Protein AF-A0A9D2JIH2-F1 (afdb_monomer)

Solvent-accessible surface area (backbone atoms only — not comparable to full-atom values): 3562 Å² total; per-residue (Å²): 136,71,78,45,75,47,76,27,53,34,67,67,55,34,48,57,56,53,72,73,42,84,38,71,46,86,56,95,80,35,29,43,43,49,43,95,93,51,64,63,74,23,32,39,29,53,44,77,60,76,90,72,77,92,74,84,134

Foldseek 3Di:
DDAAEAEAADPVVLVVVQVVADDWDDDVQKIFGDHPVDDPNYIYGYHPHDPDDDDDD

Structure (mmCIF, N/CA/C/O backbone):
data_AF-A0A9D2JIH2-F1
#
_entry.id   AF-A0A9D2JIH2-F1
#
loop_
_atom_site.group_PDB
_atom_site.id
_atom_site.type_symbol
_atom_site.label_atom_id
_atom_site.label_alt_id
_atom_site.label_comp_id
_atom_site.label_asym_id
_atom_site.label_entity_id
_atom_site.label_seq_id
_atom_site.pdbx_PDB_ins_code
_atom_site.Cartn_x
_atom_site.Cartn_y
_atom_site.Cartn_z
_atom_site.occupancy
_atom_site.B_iso_or_equiv
_atom_site.auth_seq_id
_atom_site.auth_comp_id
_atom_site.auth_asym_id
_atom_site.auth_atom_id
_atom_site.pdbx_PDB_model_num
ATOM 1 N N . MET A 1 1 ? 3.588 -11.025 15.439 1.00 62.91 1 MET A N 1
ATOM 2 C CA . MET A 1 1 ? 2.651 -10.104 14.757 1.00 62.91 1 MET A CA 1
ATOM 3 C C . MET A 1 1 ? 2.856 -10.247 13.262 1.00 62.91 1 MET A C 1
ATOM 5 O O . MET A 1 1 ? 4.000 -10.179 12.832 1.00 62.91 1 MET A O 1
ATOM 9 N N . SER A 1 2 ? 1.790 -10.507 12.501 1.00 80.19 2 SER A N 1
ATOM 10 C CA . SER A 1 2 ? 1.852 -10.517 11.033 1.00 80.19 2 SER A CA 1
ATOM 11 C C . SER A 1 2 ? 1.716 -9.084 10.513 1.00 80.19 2 SER A C 1
ATOM 13 O O . SER A 1 2 ? 0.975 -8.300 11.100 1.00 80.19 2 SER A O 1
ATOM 15 N N . ASN A 1 3 ? 2.441 -8.730 9.454 1.00 90.75 3 ASN A N 1
ATOM 16 C CA . ASN A 1 3 ? 2.310 -7.446 8.766 1.00 90.75 3 ASN A CA 1
ATOM 17 C C . ASN A 1 3 ? 1.881 -7.741 7.330 1.00 90.75 3 ASN A C 1
ATOM 19 O O . ASN A 1 3 ? 2.670 -8.270 6.548 1.00 90.75 3 ASN A O 1
ATOM 23 N N . THR A 1 4 ? 0.635 -7.414 7.000 1.00 96.88 4 THR A N 1
ATOM 24 C CA . THR A 1 4 ? 0.059 -7.682 5.679 1.00 96.88 4 THR A CA 1
ATOM 25 C C . THR A 1 4 ? 0.097 -6.419 4.826 1.00 96.88 4 THR A C 1
ATOM 27 O O . THR A 1 4 ? -0.289 -5.339 5.275 1.00 96.88 4 THR A O 1
ATOM 30 N N . VAL A 1 5 ? 0.542 -6.550 3.576 1.00 97.69 5 VAL A N 1
ATOM 31 C CA . VAL A 1 5 ? 0.517 -5.466 2.588 1.00 97.69 5 VAL A CA 1
ATOM 32 C C . VAL A 1 5 ? -0.312 -5.903 1.391 1.00 97.69 5 VAL A C 1
ATOM 34 O O . VAL A 1 5 ? -0.034 -6.928 0.775 1.00 97.69 5 VAL A O 1
ATOM 37 N N . ILE A 1 6 ? -1.314 -5.100 1.053 1.00 97.94 6 ILE A N 1
ATOM 38 C CA . ILE A 1 6 ? -2.103 -5.219 -0.168 1.00 97.94 6 ILE A CA 1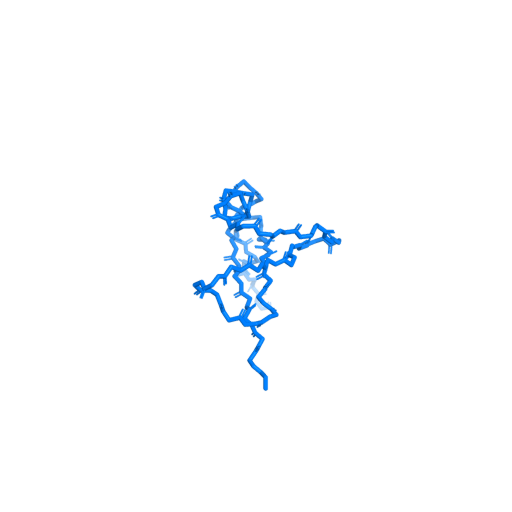
ATOM 39 C C . ILE A 1 6 ? -1.515 -4.228 -1.177 1.00 97.94 6 ILE A C 1
ATOM 41 O O . ILE A 1 6 ? -1.527 -3.015 -0.951 1.00 97.94 6 ILE A O 1
ATOM 45 N N . LEU A 1 7 ? -0.983 -4.742 -2.285 1.00 98.12 7 LEU A N 1
ATOM 46 C CA . LEU A 1 7 ? -0.432 -3.942 -3.378 1.00 98.12 7 LEU A CA 1
ATOM 47 C C . LEU A 1 7 ? -1.423 -3.915 -4.545 1.00 98.12 7 LEU A C 1
ATOM 49 O O . LEU A 1 7 ? -1.672 -4.941 -5.172 1.00 98.12 7 LEU A O 1
ATOM 53 N N . ALA A 1 8 ? -1.982 -2.742 -4.838 1.00 98.50 8 ALA A N 1
ATOM 54 C CA . ALA A 1 8 ? -2.814 -2.533 -6.019 1.00 98.50 8 ALA A CA 1
ATOM 55 C C . ALA A 1 8 ? -1.968 -2.122 -7.239 1.00 98.50 8 ALA A C 1
ATOM 57 O O . ALA A 1 8 ? -0.906 -1.520 -7.096 1.00 98.50 8 ALA A O 1
ATOM 58 N N . GLU A 1 9 ? -2.454 -2.371 -8.454 1.00 98.19 9 GLU A N 1
ATOM 59 C CA . GLU A 1 9 ? -1.744 -1.968 -9.679 1.00 98.19 9 GLU A CA 1
ATOM 60 C C . GLU A 1 9 ? -1.855 -0.460 -9.937 1.00 98.19 9 GLU A C 1
ATOM 62 O O . GLU A 1 9 ? -0.961 0.147 -10.527 1.00 98.19 9 GLU A O 1
ATOM 67 N N . LYS A 1 10 ? -2.980 0.144 -9.526 1.00 97.88 10 LYS A N 1
ATOM 68 C CA . LYS A 1 10 ? -3.316 1.542 -9.821 1.00 97.88 10 LYS A CA 1
ATOM 69 C C . LYS A 1 10 ? -3.812 2.292 -8.582 1.00 97.88 10 LYS A C 1
ATOM 71 O O . LYS A 1 10 ? -4.504 1.704 -7.745 1.00 97.88 10 LYS A O 1
ATOM 76 N N . PRO A 1 11 ? -3.607 3.623 -8.512 1.00 97.62 11 PRO A N 1
ATOM 77 C CA . PRO A 1 11 ? -4.126 4.442 -7.417 1.00 97.62 11 PRO A CA 1
ATOM 78 C C . PRO A 1 11 ? -5.653 4.396 -7.253 1.00 97.62 11 PRO A C 1
ATOM 80 O O . PRO A 1 11 ? 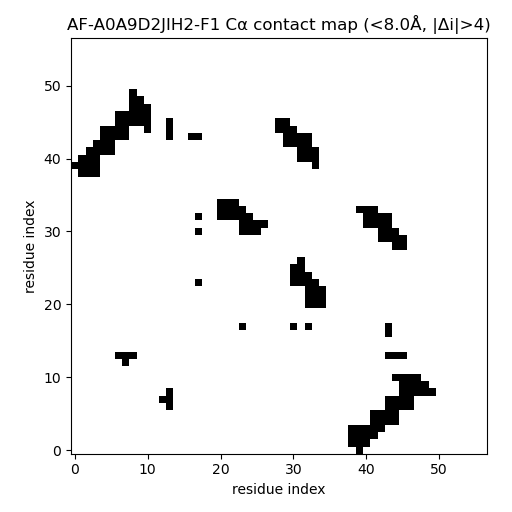-6.157 4.629 -6.156 1.00 97.62 11 PRO A O 1
ATOM 83 N N . SER A 1 12 ? -6.412 4.168 -8.330 1.00 97.81 12 SER A N 1
ATOM 84 C CA . SER A 1 12 ? -7.877 4.059 -8.274 1.00 97.81 12 SER A CA 1
ATOM 85 C C . SER A 1 12 ? -8.335 2.755 -7.619 1.00 97.81 12 SER A C 1
ATOM 87 O O . SER A 1 12 ? -9.259 2.775 -6.815 1.00 97.81 12 SER A O 1
ATOM 89 N N . GLN A 1 13 ? -7.647 1.644 -7.893 1.00 98.31 13 GLN A N 1
ATOM 90 C CA . GLN A 1 13 ? -7.922 0.350 -7.266 1.00 98.31 13 GLN A CA 1
ATOM 91 C C . GLN A 1 13 ? -7.644 0.398 -5.759 1.00 98.31 13 GLN A C 1
ATOM 93 O O . GLN A 1 13 ? -8.492 -0.003 -4.971 1.00 98.31 13 GLN A O 1
ATOM 98 N N . ALA A 1 14 ? -6.505 0.969 -5.344 1.00 98.38 14 ALA A N 1
ATOM 99 C CA . ALA A 1 14 ? -6.205 1.138 -3.921 1.00 98.38 14 ALA A CA 1
ATOM 100 C C . ALA A 1 14 ? -7.273 1.966 -3.192 1.00 98.38 14 ALA A C 1
ATOM 102 O O . ALA A 1 14 ? -7.648 1.612 -2.079 1.00 98.38 14 ALA A O 1
ATOM 103 N N . ARG A 1 15 ? -7.796 3.034 -3.815 1.00 97.81 15 ARG A N 1
ATOM 104 C CA . ARG A 1 15 ? -8.909 3.812 -3.243 1.00 97.81 15 ARG A CA 1
ATOM 105 C C . ARG A 1 15 ? -10.171 2.969 -3.073 1.00 97.81 15 ARG A C 1
ATOM 107 O O . ARG A 1 15 ? -10.726 2.973 -1.984 1.00 97.81 15 ARG A O 1
ATOM 114 N N . ALA A 1 16 ? -10.557 2.201 -4.093 1.00 98.50 16 ALA A N 1
ATOM 115 C CA . ALA A 1 16 ? -11.723 1.320 -4.011 1.00 98.50 16 ALA A CA 1
ATOM 116 C C . ALA A 1 16 ? -11.595 0.287 -2.875 1.00 98.50 16 ALA A C 1
ATOM 118 O O . ALA A 1 16 ? -12.568 0.008 -2.183 1.00 98.50 16 ALA A O 1
ATOM 119 N N . TYR A 1 17 ? -10.391 -0.244 -2.634 1.00 98.06 17 TYR A N 1
ATOM 120 C CA . TYR A 1 17 ? -10.148 -1.143 -1.502 1.00 98.06 17 TYR A CA 1
ATOM 121 C C . TYR A 1 17 ? -10.259 -0.414 -0.161 1.00 98.06 17 TYR A C 1
ATOM 123 O O . TYR A 1 17 ? -10.905 -0.909 0.753 1.00 98.06 17 TYR A O 1
ATOM 131 N N . VAL A 1 18 ? -9.656 0.772 -0.039 1.00 98.06 18 VAL A N 1
ATOM 132 C CA . VAL A 1 18 ? -9.714 1.593 1.182 1.00 98.06 18 VAL A CA 1
ATOM 133 C C . VAL A 1 18 ? -11.155 1.955 1.551 1.00 98.06 18 VAL A C 1
ATOM 135 O O . VAL A 1 18 ? -11.499 1.916 2.728 1.00 98.06 18 VAL A O 1
ATOM 138 N N . GLU A 1 19 ? -11.987 2.281 0.562 1.00 98.00 19 GLU A N 1
ATOM 139 C CA . GLU A 1 19 ? -13.404 2.629 0.740 1.00 98.00 19 GLU A CA 1
ATOM 140 C C . GLU A 1 19 ? -14.275 1.433 1.154 1.00 98.00 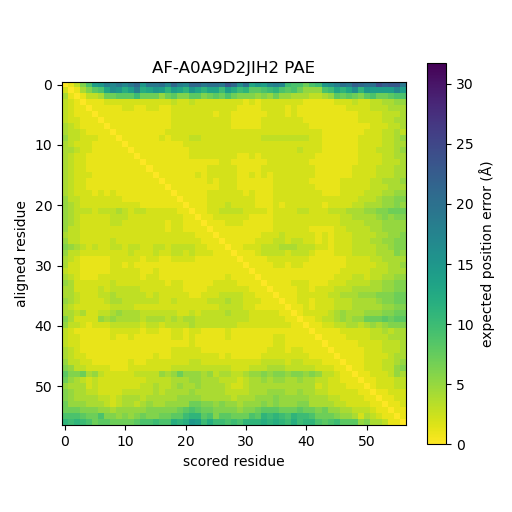19 GLU A C 1
ATOM 142 O O . GLU A 1 19 ? -15.344 1.628 1.728 1.00 98.00 19 GLU A O 1
ATOM 147 N N . ALA A 1 20 ? -13.818 0.202 0.906 1.00 97.62 20 ALA A N 1
ATOM 148 C CA . ALA A 1 20 ? -14.529 -1.012 1.298 1.00 97.62 20 ALA A CA 1
ATOM 149 C C . ALA A 1 20 ? -14.335 -1.390 2.780 1.00 97.62 20 ALA A C 1
ATOM 151 O O . ALA A 1 20 ? -15.084 -2.223 3.288 1.00 97.62 20 ALA A O 1
ATOM 152 N N . PHE A 1 21 ? -13.350 -0.805 3.473 1.00 97.31 21 PHE A N 1
ATOM 153 C CA . PHE A 1 21 ? -13.017 -1.147 4.859 1.00 97.31 21 PHE A CA 1
ATOM 154 C C . PHE A 1 21 ? -13.521 -0.112 5.863 1.00 97.31 21 PHE A C 1
ATOM 156 O O . PHE A 1 21 ? -13.573 1.087 5.588 1.00 97.31 21 PHE A O 1
ATOM 163 N N . GLN A 1 22 ? -13.838 -0.577 7.074 1.00 97.19 22 GLN A N 1
ATOM 164 C CA . GLN A 1 22 ? -14.442 0.257 8.120 1.00 97.19 22 GLN A CA 1
ATOM 165 C C . GLN A 1 22 ? -13.590 1.457 8.547 1.00 97.19 22 GLN A C 1
ATOM 167 O O . GLN A 1 22 ? -14.126 2.537 8.807 1.00 97.19 22 GLN A O 1
ATOM 172 N N . LYS A 1 23 ? -12.274 1.273 8.693 1.00 97.62 23 LYS A N 1
ATOM 173 C CA . LYS A 1 23 ? -11.362 2.323 9.160 1.00 97.62 23 LYS A CA 1
ATOM 174 C C . LYS A 1 23 ? -10.152 2.406 8.257 1.00 97.62 23 LYS A C 1
ATOM 176 O O . LYS A 1 23 ? -9.503 1.398 7.980 1.00 97.62 23 LYS A O 1
ATOM 181 N N . SER A 1 24 ? -9.796 3.628 7.880 1.00 97.38 24 SER A N 1
ATOM 182 C CA . SER A 1 24 ? -8.564 3.895 7.157 1.00 97.38 24 SER A CA 1
ATOM 183 C C . SER A 1 24 ? -7.904 5.196 7.595 1.00 97.38 24 SER A C 1
ATOM 185 O O . SER A 1 24 ? -8.565 6.167 7.961 1.00 97.38 24 SER A O 1
ATOM 187 N N . THR A 1 25 ? -6.574 5.213 7.567 1.00 98.19 25 THR A N 1
ATOM 188 C CA . THR A 1 25 ? -5.761 6.413 7.769 1.00 98.19 25 THR A CA 1
ATOM 189 C C . THR A 1 25 ? -4.819 6.565 6.589 1.00 98.19 25 THR A C 1
ATOM 191 O O . THR A 1 25 ? -3.989 5.697 6.317 1.00 98.19 25 THR A O 1
ATOM 194 N N . LYS A 1 26 ? -4.927 7.689 5.878 1.00 97.44 26 LYS A N 1
ATOM 195 C CA . LYS A 1 26 ? -4.021 8.011 4.775 1.00 97.44 26 LYS A CA 1
ATOM 196 C C . LYS A 1 26 ? -2.644 8.404 5.314 1.00 97.44 26 LYS A C 1
ATOM 198 O O . LYS A 1 26 ? -2.538 9.231 6.220 1.00 97.44 26 LYS A O 1
ATOM 203 N N . LYS A 1 27 ? -1.594 7.855 4.710 1.00 97.75 27 LYS A N 1
ATOM 204 C CA . LYS A 1 27 ? -0.187 8.197 4.947 1.00 97.75 27 LYS A CA 1
ATOM 205 C C . LYS A 1 27 ? 0.467 8.625 3.630 1.00 97.75 27 LYS A C 1
ATOM 207 O O . LYS A 1 27 ? -0.170 8.665 2.575 1.00 97.75 27 LYS A O 1
ATOM 212 N N . GLN A 1 28 ? 1.750 8.970 3.678 1.00 97.12 28 GLN A N 1
ATOM 213 C CA . GLN A 1 28 ? 2.514 9.271 2.471 1.00 97.12 28 GLN A CA 1
ATOM 214 C C . GLN A 1 28 ? 2.788 7.973 1.694 1.00 97.12 28 GLN A C 1
ATOM 216 O O . GLN A 1 28 ? 3.593 7.151 2.116 1.00 97.12 28 GLN A O 1
ATOM 221 N N . GLY A 1 29 ? 2.089 7.784 0.570 1.00 95.50 29 GLY A N 1
ATOM 222 C CA . GLY A 1 29 ? 2.287 6.649 -0.346 1.00 95.50 29 GLY A CA 1
ATOM 223 C C . GLY A 1 29 ? 1.496 5.373 -0.022 1.00 95.50 29 GLY A C 1
ATOM 224 O O . GLY A 1 29 ? 1.550 4.416 -0.790 1.00 95.50 29 GLY A O 1
ATOM 225 N N . TYR A 1 30 ? 0.739 5.332 1.075 1.00 97.94 30 TYR A N 1
ATOM 226 C CA . TYR A 1 30 ? -0.074 4.171 1.452 1.00 97.94 30 TYR A CA 1
ATOM 227 C C . TYR A 1 30 ? -1.218 4.558 2.402 1.00 97.94 30 TYR A C 1
ATOM 229 O O . TYR A 1 30 ? -1.350 5.714 2.813 1.00 97.94 30 TYR A O 1
ATOM 237 N N . PHE A 1 31 ? -2.037 3.574 2.756 1.00 98.38 31 PHE A N 1
ATOM 238 C CA . PHE A 1 31 ? -3.118 3.666 3.728 1.00 98.38 31 PHE A CA 1
ATOM 239 C C . PHE A 1 31 ? -2.944 2.577 4.781 1.00 98.38 31 PHE A C 1
ATOM 241 O O . PHE A 1 31 ? -2.646 1.432 4.448 1.00 98.38 31 PHE A O 1
ATOM 248 N N . GLU A 1 32 ? -3.145 2.923 6.043 1.00 98.00 32 GLU A N 1
ATOM 249 C CA . GLU A 1 32 ? -3.356 1.943 7.108 1.00 98.00 32 GLU A CA 1
ATOM 250 C C . GLU A 1 32 ? -4.847 1.636 7.151 1.00 98.00 32 GLU A C 1
ATOM 252 O O . GLU A 1 32 ? -5.650 2.571 7.160 1.00 98.00 32 GLU A O 1
ATOM 257 N N . VAL A 1 33 ? -5.221 0.359 7.147 1.00 97.75 33 VAL A N 1
ATOM 258 C CA . VAL A 1 33 ? -6.625 -0.070 7.162 1.00 97.75 33 VAL A CA 1
ATOM 259 C C . VAL A 1 33 ? -6.882 -1.040 8.305 1.00 97.75 33 VAL A C 1
ATOM 261 O O . VAL A 1 33 ? -6.003 -1.803 8.705 1.00 97.75 33 VAL A O 1
ATOM 264 N N . SER A 1 34 ? -8.095 -0.996 8.842 1.00 96.81 34 SER A N 1
ATOM 265 C CA . SER A 1 34 ? -8.541 -1.886 9.908 1.00 96.81 34 SER A CA 1
ATOM 266 C C . SER A 1 34 ? -9.985 -2.298 9.656 1.00 96.81 34 SER A C 1
ATOM 268 O O . SER A 1 34 ? -10.855 -1.452 9.438 1.00 96.81 34 SER A O 1
ATOM 270 N N . ASP A 1 35 ? -10.204 -3.609 9.668 1.00 97.00 35 ASP A N 1
ATOM 271 C CA . ASP A 1 35 ? -11.491 -4.263 9.462 1.00 97.00 35 ASP A CA 1
ATOM 272 C C . ASP A 1 35 ? -11.435 -5.674 10.085 1.00 97.00 35 ASP A C 1
ATOM 274 O O . ASP A 1 35 ? -10.360 -6.279 10.045 1.00 97.00 35 ASP A O 1
ATOM 278 N N . PRO A 1 36 ? -12.532 -6.224 10.644 1.00 96.44 36 PRO A N 1
ATOM 279 C CA . PRO A 1 36 ? -12.552 -7.580 11.205 1.00 96.44 36 PRO A CA 1
ATOM 280 C C . PRO A 1 36 ? -12.088 -8.694 10.257 1.00 96.44 36 PRO A C 1
ATOM 282 O O . PRO A 1 36 ? -11.659 -9.745 10.730 1.00 96.44 36 PRO A O 1
ATOM 285 N N . VAL A 1 37 ? -12.176 -8.492 8.936 1.00 95.62 37 VAL A N 1
ATOM 286 C CA . VAL A 1 37 ? -11.715 -9.486 7.947 1.00 95.62 37 VAL A CA 1
ATOM 287 C C . VAL A 1 37 ? -10.210 -9.420 7.669 1.00 95.62 37 VAL A C 1
ATOM 289 O O . VAL A 1 37 ? -9.675 -10.287 6.976 1.00 95.62 37 VAL A O 1
ATOM 292 N N . LEU A 1 38 ? -9.518 -8.394 8.170 1.00 94.75 38 LEU A N 1
ATOM 293 C CA . LEU A 1 38 ? -8.101 -8.158 7.918 1.00 94.75 38 LEU A CA 1
ATOM 294 C C . LEU A 1 38 ? -7.240 -8.582 9.107 1.00 94.75 38 LEU A C 1
ATOM 296 O O . LEU A 1 38 ? -7.654 -8.548 10.261 1.00 94.75 38 LEU A O 1
ATOM 300 N N . SER A 1 39 ? -5.987 -8.931 8.818 1.00 94.12 39 SER A N 1
ATOM 301 C CA . SER A 1 39 ? -4.978 -9.058 9.869 1.00 94.12 39 SER A CA 1
ATOM 302 C C . SER A 1 39 ? -4.672 -7.693 10.485 1.00 94.12 39 SER A C 1
ATOM 304 O O . SER A 1 39 ? -4.725 -6.663 9.802 1.00 94.12 39 SER A O 1
ATOM 306 N N . ASP A 1 40 ? -4.252 -7.693 11.748 1.00 93.00 40 ASP A N 1
ATOM 307 C CA . ASP A 1 40 ? -3.718 -6.492 12.385 1.00 93.00 40 ASP A CA 1
ATOM 308 C C . ASP A 1 40 ? -2.577 -5.879 11.554 1.00 93.00 40 ASP A C 1
ATOM 310 O O . ASP A 1 40 ? -1.792 -6.584 10.916 1.00 93.00 40 ASP A O 1
ATOM 314 N N . ASN A 1 41 ? -2.461 -4.549 11.590 1.00 93.50 41 ASN A N 1
ATOM 315 C CA . ASN A 1 41 ? -1.427 -3.770 10.892 1.00 93.50 41 ASN A CA 1
ATOM 316 C C . ASN A 1 41 ? -1.442 -3.852 9.351 1.00 93.50 41 ASN A C 1
ATOM 318 O O . ASN A 1 41 ? -0.412 -3.577 8.721 1.00 93.50 41 ASN A O 1
ATOM 322 N N . THR A 1 42 ? -2.587 -4.175 8.738 1.00 97.62 42 THR A N 1
ATOM 323 C CA . THR A 1 42 ? -2.725 -4.230 7.274 1.00 97.62 42 THR A CA 1
ATOM 324 C C . THR A 1 42 ? -2.539 -2.854 6.619 1.00 97.62 42 THR A C 1
ATOM 326 O O . THR A 1 42 ? -3.088 -1.842 7.064 1.00 97.62 42 THR A O 1
ATOM 329 N N . LYS A 1 43 ? -1.761 -2.817 5.531 1.00 98.31 43 LYS A N 1
ATOM 330 C CA . LYS A 1 43 ? -1.489 -1.611 4.733 1.00 98.31 43 LYS A CA 1
ATOM 331 C C . LYS A 1 43 ? -1.914 -1.811 3.285 1.00 98.31 43 LYS A C 1
ATOM 333 O O . LYS A 1 43 ? -1.734 -2.894 2.739 1.00 98.31 43 LYS A O 1
ATOM 338 N N . ILE A 1 44 ? -2.408 -0.753 2.650 1.00 98.44 44 ILE A N 1
ATOM 339 C CA . ILE A 1 44 ? -2.725 -0.724 1.217 1.00 98.44 44 ILE A CA 1
ATOM 340 C C . ILE A 1 44 ? -1.832 0.303 0.530 1.00 98.44 44 ILE A C 1
ATOM 342 O O . ILE A 1 44 ? -1.798 1.465 0.932 1.00 98.44 44 ILE A O 1
ATOM 346 N N . THR A 1 45 ? -1.135 -0.098 -0.526 1.00 98.44 45 THR A N 1
ATOM 347 C CA . THR A 1 45 ? -0.364 0.802 -1.399 1.00 98.44 45 THR A CA 1
ATOM 348 C C . THR A 1 45 ? -0.617 0.452 -2.868 1.00 98.44 45 THR A C 1
ATOM 350 O O . THR A 1 45 ? -1.437 -0.418 -3.169 1.00 98.44 45 THR A O 1
ATOM 353 N N . PHE A 1 46 ? 0.016 1.162 -3.799 1.00 98.44 46 PHE A N 1
ATOM 354 C CA . PHE A 1 46 ? -0.209 0.975 -5.226 1.00 98.44 46 PHE A CA 1
ATOM 355 C C . PHE A 1 46 ? 1.034 1.244 -6.070 1.00 98.44 46 PHE A C 1
ATOM 357 O O . PHE A 1 46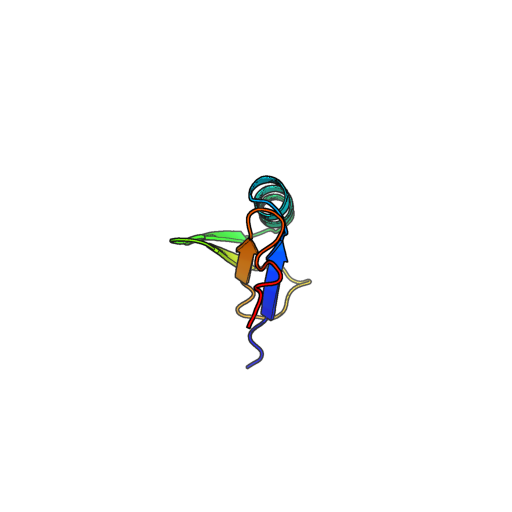 ? 1.857 2.097 -5.742 1.00 98.44 46 PHE A O 1
ATOM 364 N N . GLY A 1 47 ? 1.115 0.531 -7.190 1.00 97.19 47 GLY A N 1
ATOM 365 C CA . GLY A 1 47 ? 1.982 0.864 -8.311 1.00 97.19 47 GLY A CA 1
ATOM 366 C C . GLY A 1 47 ? 1.319 1.817 -9.307 1.00 97.19 47 GLY A C 1
ATOM 367 O O . GLY A 1 47 ? 0.221 2.340 -9.089 1.00 97.19 47 GLY A O 1
ATOM 368 N N . PHE A 1 48 ? 2.007 2.016 -10.428 1.00 96.06 48 PHE A N 1
ATOM 369 C CA . PHE A 1 48 ? 1.492 2.700 -11.610 1.00 96.06 48 PHE A CA 1
ATOM 370 C C . PHE A 1 48 ? 1.706 1.801 -12.833 1.00 96.06 48 PHE A C 1
ATOM 372 O O . PHE A 1 48 ? 2.583 2.055 -13.653 1.0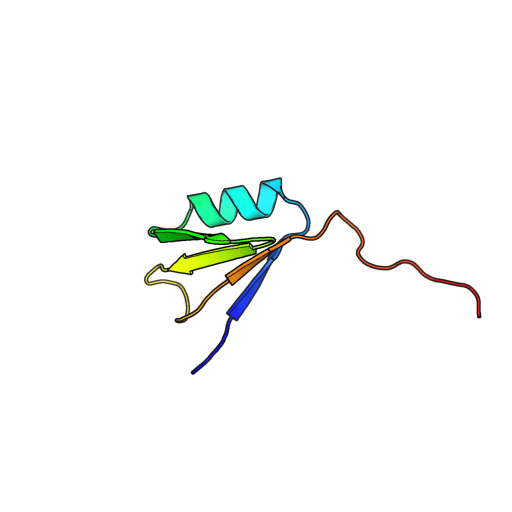0 96.06 48 PHE A O 1
ATOM 379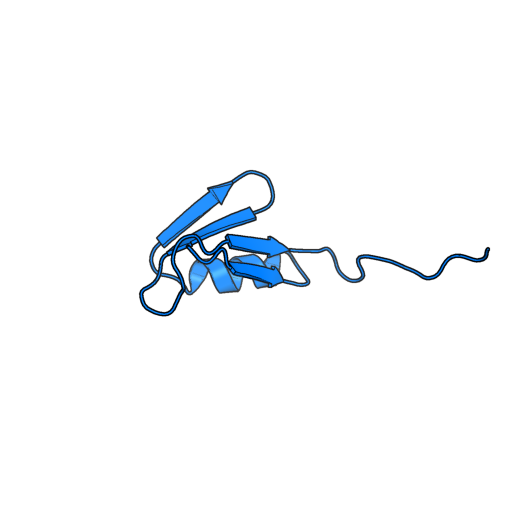 N N . GLY A 1 49 ? 0.921 0.725 -12.941 1.00 94.56 49 GLY A N 1
ATOM 380 C CA . GLY A 1 49 ? 1.116 -0.279 -13.993 1.00 94.56 49 GLY A CA 1
ATOM 381 C C . GLY A 1 49 ? 2.355 -1.145 -13.738 1.00 94.56 49 GLY A C 1
ATOM 382 O O . GLY A 1 49 ? 2.588 -1.572 -12.606 1.00 94.56 49 GLY A O 1
ATOM 383 N N . HIS A 1 50 ? 3.142 -1.423 -14.782 1.00 96.12 50 HIS A N 1
ATOM 384 C CA . HIS A 1 50 ? 4.360 -2.230 -14.668 1.00 96.12 50 HIS A CA 1
ATOM 385 C C . HIS A 1 50 ? 5.417 -1.520 -13.810 1.00 96.12 50 HIS A C 1
ATOM 387 O O . HIS A 1 50 ? 5.793 -0.386 -14.08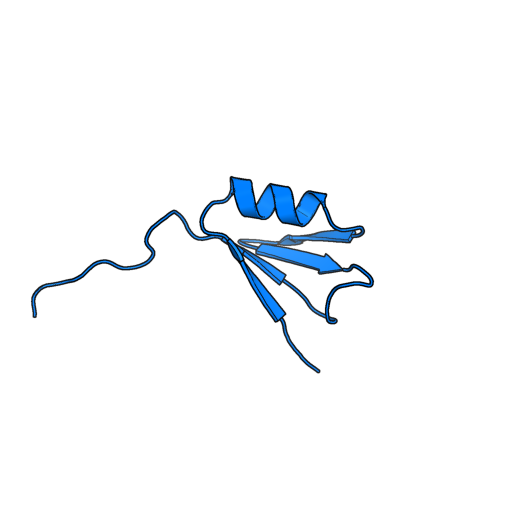7 1.00 96.12 50 HIS A O 1
ATOM 393 N N . LEU A 1 51 ? 5.907 -2.200 -12.769 1.00 95.62 51 LEU A N 1
ATOM 394 C CA . LEU A 1 51 ? 6.927 -1.653 -11.864 1.00 95.62 51 LEU A CA 1
ATOM 395 C C . LEU A 1 51 ? 8.349 -1.756 -12.415 1.00 95.62 51 LEU A C 1
ATOM 397 O O . LEU A 1 51 ? 9.229 -1.013 -11.994 1.00 95.62 51 LEU A O 1
ATOM 401 N N . VAL A 1 52 ? 8.573 -2.714 -13.308 1.00 95.88 52 VAL A N 1
ATOM 402 C CA . VAL A 1 52 ? 9.871 -3.007 -13.904 1.00 95.88 52 VAL A CA 1
ATOM 403 C C . VAL A 1 52 ? 9.678 -3.341 -15.372 1.00 95.88 52 VAL A C 1
ATOM 405 O O . VAL A 1 52 ? 8.625 -3.837 -15.779 1.00 95.88 52 VAL A O 1
ATOM 408 N N . GLU A 1 53 ? 10.725 -3.102 -16.142 1.00 95.38 53 GLU A N 1
ATOM 409 C CA . GLU A 1 53 ? 10.845 -3.512 -17.532 1.00 95.38 53 GLU A CA 1
ATOM 410 C C . GLU A 1 53 ? 12.162 -4.265 -17.728 1.00 95.38 53 GLU A C 1
ATOM 412 O O . GLU A 1 53 ? 13.072 -4.192 -16.899 1.00 95.38 53 GLU A O 1
ATOM 417 N N . LEU A 1 54 ? 12.244 -5.042 -18.806 1.00 96.44 54 LEU A N 1
ATOM 418 C CA . LEU A 1 54 ? 13.472 -5.747 -19.152 1.0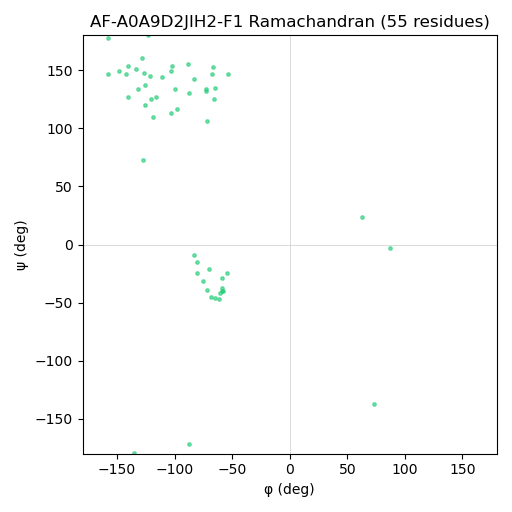0 96.44 54 LEU A CA 1
ATOM 419 C C . LEU A 1 54 ? 14.503 -4.742 -19.676 1.00 96.44 54 LEU A C 1
ATOM 421 O O . LEU A 1 54 ? 14.197 -3.953 -20.566 1.00 96.44 54 LEU A O 1
ATOM 425 N N . ALA A 1 55 ? 15.730 -4.821 -19.164 1.00 95.62 55 ALA A N 1
ATOM 426 C CA . ALA A 1 55 ? 16.874 -4.066 -19.662 1.00 95.62 55 ALA A CA 1
ATOM 427 C C . ALA A 1 55 ? 17.876 -5.015 -20.333 1.00 95.62 55 ALA A C 1
ATOM 429 O O . ALA A 1 55 ? 18.059 -6.152 -19.88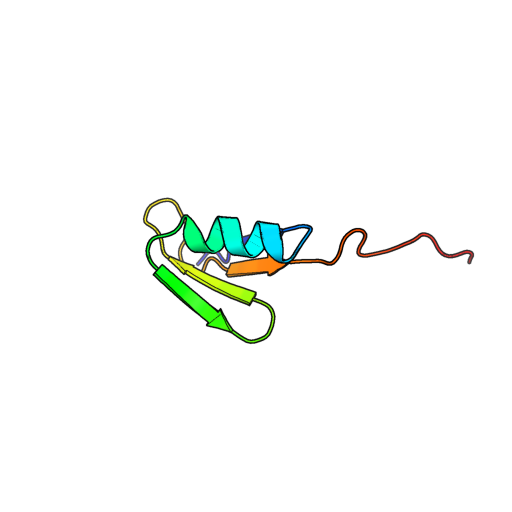9 1.00 95.62 55 ALA A O 1
ATOM 430 N N . THR A 1 56 ? 18.520 -4.556 -21.406 1.00 92.75 56 THR A N 1
ATOM 431 C CA . THR A 1 56 ? 19.661 -5.275 -21.987 1.00 92.75 56 THR A CA 1
ATOM 432 C C . THR A 1 56 ? 20.855 -5.236 -21.021 1.00 92.75 56 THR A C 1
ATOM 434 O O . THR A 1 56 ? 20.996 -4.226 -20.330 1.00 92.75 56 THR A O 1
ATOM 437 N N . PRO A 1 57 ? 21.693 -6.291 -20.970 1.00 89.56 57 PRO A N 1
ATOM 438 C CA . PRO A 1 57 ? 22.867 -6.349 -20.094 1.00 89.56 57 PRO A CA 1
ATOM 439 C C . PRO A 1 57 ? 23.881 -5.224 -20.320 1.00 89.56 57 PRO A C 1
ATOM 441 O O . PRO A 1 57 ? 24.043 -4.806 -21.491 1.00 89.56 57 PRO A O 1
#

pLDDT: mean 95.87, std 5.26, range [62.91, 98.5]

Mean predicted aligned error: 2.95 Å

InterPro domains:
  IPR023405 DNA topoisomerase, type IA, core domain [SSF56712] (4-56)

Radius of gyration: 13.39 Å; Cα contacts (8 Å, |Δi|>4): 93; chains: 1; bounding box: 37×20×37 Å

Organism: NCBI:txid2838561

Nearest PDB structures (foldseek):
  8zfj-assembly1_A  TM=5.048E-01  e=6.259E-01  Homo sapiens
  3wnd-assembly1_A  TM=5.304E-01  e=1.543E+00  Methanosarcina mazei
  8hdo-assembly1_A  TM=4.315E-01  e=2.038E+00  Homo sapiens
  7vfx-assembly1_A  TM=3.766E-01  e=1.901E+00  Homo sapiens
  7rkx-assembly1_A  TM=3.412E-01  e=1.654E+00  Homo sapiens

Sequence (57 aa):
MSNTVILAEKPSQARAYVEAFQKSTKKQGYFEVSDPVLSDNTKITFGFGHLVELATP

Secondary structure (DSSP, 8-state):
----EEEESSHHHHHHHHHHSSEEEE-SSEEEEE-TTSPTT-EEEE--S-S------